Protein AF-A0AAV0X4G6-F1 (afdb_monomer_lite)

Secondary structure (DSSP, 8-state):
-HHHHHHHHHHHHHHHHHS-HHHHT-HHHHHHHHHHHHHT-TT-SEEEEEPPTT-STT-SS--EEEEEPGGG--EEEEEGGGT--TTSTT-HHHHHHHHHHHHHHHH-TTTTSSSTTS--EEEEE--

Organism: NCBI:txid13131

Sequence (127 aa):
MANVAVNRANMLTRIWKYGDPEVTASEYLLHAGVISMVEFDNDIFAAGNCYDQHQYKKYWLFCPYAYRLPDGEGILAKDLAVEYNYLSNTSEWFYIARHKAQGVINRNNQYSHGKLNNVLLLCTFSF

pLDDT: mean 81.41, std 13.73, range [41.78, 95.94]

InterPro domains:
  IPR043458 G-protein coupled receptor 158/179 [PTHR32546] (3-114)

Radius of gyration: 14.41 Å; chains: 1; bounding box: 39×32×34 Å

Structure (mmCIF, N/CA/C/O backbone):
data_AF-A0AAV0X4G6-F1
#
_entry.id   AF-A0AAV0X4G6-F1
#
loop_
_atom_site.group_PDB
_atom_site.id
_atom_site.type_symbol
_atom_site.label_atom_id
_atom_site.label_alt_id
_atom_site.label_comp_id
_atom_site.label_asym_id
_atom_site.label_entity_id
_atom_site.label_seq_id
_atom_site.pdbx_PDB_ins_code
_atom_site.Cartn_x
_atom_site.Cartn_y
_atom_site.Cartn_z
_atom_site.occupancy
_atom_site.B_iso_or_equiv
_atom_site.auth_seq_id
_atom_site.auth_comp_id
_atom_site.auth_asym_id
_atom_site.auth_atom_id
_atom_site.pdbx_PDB_model_num
ATOM 1 N N . MET A 1 1 ? -3.770 2.190 -18.136 1.00 54.53 1 MET A N 1
ATOM 2 C CA . MET A 1 1 ? -3.008 2.288 -16.875 1.00 54.53 1 MET A CA 1
ATOM 3 C C . MET A 1 1 ? -3.846 2.943 -15.770 1.00 54.53 1 MET A C 1
ATOM 5 O O . MET A 1 1 ? -4.404 2.212 -14.961 1.00 54.53 1 MET A O 1
ATOM 9 N N . ALA A 1 2 ? -4.095 4.264 -15.791 1.00 63.84 2 ALA A N 1
ATOM 10 C CA . ALA A 1 2 ?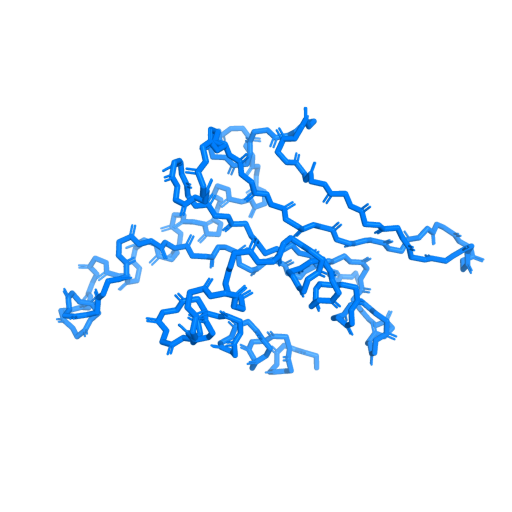 -4.800 4.968 -14.700 1.00 63.84 2 ALA A CA 1
ATOM 11 C C . ALA A 1 2 ? -6.176 4.381 -14.303 1.00 63.84 2 ALA A C 1
ATOM 13 O O . ALA A 1 2 ? -6.448 4.207 -13.121 1.00 63.84 2 ALA A O 1
ATOM 14 N N . ASN A 1 3 ? -7.034 4.011 -15.264 1.00 74.00 3 ASN A N 1
ATOM 15 C CA . ASN A 1 3 ? -8.365 3.466 -14.950 1.00 74.00 3 ASN A CA 1
ATOM 16 C C . ASN A 1 3 ? -8.298 2.094 -14.244 1.00 74.00 3 ASN A C 1
ATOM 18 O O . ASN A 1 3 ? -9.093 1.809 -13.357 1.00 74.00 3 ASN A O 1
ATOM 22 N N . VAL A 1 4 ? -7.324 1.247 -14.596 1.00 73.44 4 VAL A N 1
ATOM 23 C CA . VAL A 1 4 ? -7.158 -0.079 -13.975 1.00 73.44 4 VAL A CA 1
ATOM 24 C C . VAL A 1 4 ? -6.668 0.070 -12.538 1.00 73.44 4 VAL A C 1
ATOM 26 O O . VAL A 1 4 ? -7.262 -0.518 -11.635 1.00 73.44 4 VAL A O 1
ATOM 29 N N . ALA A 1 5 ? -5.654 0.911 -12.311 1.00 73.12 5 ALA A N 1
ATOM 30 C CA . ALA A 1 5 ? -5.162 1.235 -10.974 1.00 73.12 5 ALA A CA 1
ATOM 31 C C . ALA A 1 5 ? -6.275 1.819 -10.085 1.00 73.12 5 ALA A C 1
ATOM 33 O O . ALA A 1 5 ? -6.484 1.349 -8.967 1.00 73.12 5 ALA A O 1
ATOM 34 N N . VAL A 1 6 ? -7.060 2.766 -10.612 1.00 75.19 6 VAL A N 1
ATOM 35 C CA . VAL A 1 6 ? -8.212 3.361 -9.912 1.00 75.19 6 VAL A CA 1
ATOM 36 C C . VAL A 1 6 ? -9.291 2.318 -9.603 1.00 75.19 6 VAL A C 1
ATOM 38 O O . VAL A 1 6 ? -9.817 2.294 -8.492 1.00 75.19 6 VAL A O 1
ATOM 41 N N . ASN A 1 7 ? -9.612 1.418 -10.534 1.00 81.44 7 ASN A N 1
ATOM 42 C CA . ASN A 1 7 ? -10.609 0.369 -10.299 1.00 81.44 7 ASN A CA 1
ATOM 43 C C . ASN A 1 7 ? -10.161 -0.629 -9.226 1.00 81.44 7 ASN A C 1
ATOM 45 O O . ASN A 1 7 ? -10.964 -0.994 -8.364 1.00 81.44 7 ASN A O 1
ATOM 49 N N . ARG A 1 8 ? -8.882 -1.020 -9.225 1.00 80.44 8 ARG A N 1
ATOM 50 C CA . ARG A 1 8 ? -8.303 -1.875 -8.176 1.00 80.44 8 ARG A CA 1
ATOM 51 C C . ARG A 1 8 ? -8.280 -1.163 -6.826 1.00 80.44 8 ARG A C 1
ATOM 53 O O . ARG A 1 8 ? -8.664 -1.753 -5.818 1.00 80.44 8 ARG A O 1
ATOM 60 N N . ALA A 1 9 ? -7.937 0.123 -6.814 1.00 77.00 9 ALA A N 1
ATOM 61 C CA . ALA A 1 9 ? -7.980 0.927 -5.603 1.00 77.00 9 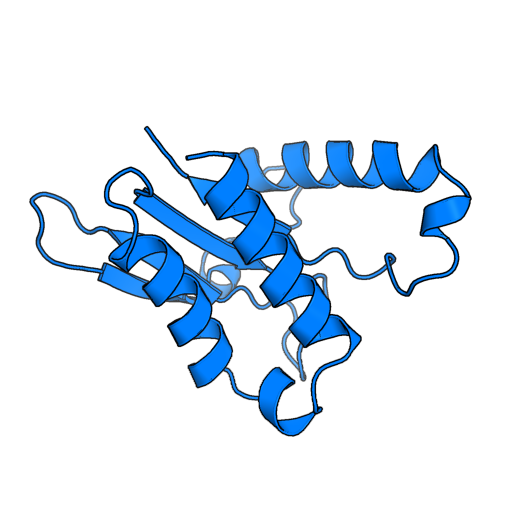ALA A CA 1
ATOM 62 C C . ALA A 1 9 ? -9.409 1.033 -5.028 1.00 77.00 9 ALA A C 1
ATOM 64 O O . ALA A 1 9 ? -9.644 0.838 -3.831 1.00 77.00 9 ALA A O 1
ATOM 65 N N . ASN A 1 10 ? -10.398 1.259 -5.893 1.00 79.19 10 ASN A N 1
ATOM 66 C CA . ASN A 1 10 ? -11.808 1.278 -5.509 1.00 79.19 10 ASN A CA 1
ATOM 67 C C . ASN A 1 10 ? -12.284 -0.083 -4.985 1.00 79.19 10 ASN A C 1
ATOM 69 O O . ASN A 1 10 ? -13.048 -0.132 -4.020 1.00 79.19 10 ASN A O 1
ATOM 73 N N . MET A 1 11 ? -11.836 -1.186 -5.588 1.00 84.50 11 MET A N 1
ATOM 74 C CA . MET A 1 11 ? -12.129 -2.540 -5.117 1.00 84.50 11 MET A CA 1
ATOM 75 C C . MET A 1 11 ? -11.581 -2.772 -3.703 1.00 84.50 11 MET A C 1
ATOM 77 O O . MET A 1 11 ? -12.351 -3.151 -2.823 1.00 84.50 11 MET A O 1
ATOM 81 N N . LEU A 1 12 ? -10.298 -2.493 -3.456 1.00 83.25 12 LEU A N 1
ATOM 82 C CA . LEU A 1 12 ? -9.683 -2.666 -2.133 1.00 83.25 12 LEU A CA 1
ATOM 83 C C . LEU A 1 12 ? -10.347 -1.775 -1.074 1.00 83.25 12 LEU A C 1
ATOM 85 O O . LEU A 1 12 ? -10.635 -2.229 0.031 1.00 83.25 12 LEU A O 1
ATOM 89 N N . THR A 1 13 ? -10.717 -0.546 -1.443 1.00 79.94 13 THR A N 1
ATOM 90 C CA . THR A 1 13 ? -11.491 0.352 -0.570 1.00 79.94 13 THR A CA 1
ATOM 91 C C . THR A 1 13 ? -12.869 -0.220 -0.224 1.00 79.94 13 THR A C 1
ATOM 93 O O . THR A 1 13 ? -13.333 -0.074 0.907 1.00 79.94 13 THR A O 1
ATOM 96 N N . ARG A 1 14 ? -13.554 -0.871 -1.174 1.00 82.94 14 ARG A N 1
ATOM 97 C CA . ARG A 1 14 ? -14.852 -1.522 -0.920 1.00 82.94 14 ARG A CA 1
ATOM 98 C C . ARG A 1 14 ? -14.701 -2.751 -0.032 1.00 82.94 14 ARG A C 1
ATOM 100 O O . ARG A 1 14 ? -15.515 -2.914 0.868 1.00 82.94 14 ARG A O 1
ATOM 107 N N . ILE A 1 15 ? -13.663 -3.562 -0.243 1.00 85.38 15 ILE A N 1
ATOM 108 C CA . ILE A 1 15 ? -13.345 -4.700 0.631 1.00 85.38 15 ILE A CA 1
ATOM 109 C C . ILE A 1 15 ? -13.102 -4.204 2.056 1.00 85.38 15 ILE A C 1
ATOM 111 O O . ILE A 1 15 ? -13.681 -4.744 2.986 1.00 85.38 15 ILE A O 1
ATOM 115 N N . TRP A 1 16 ? -12.339 -3.126 2.235 1.00 84.94 16 TRP A N 1
ATOM 116 C CA . TRP A 1 16 ? -12.118 -2.549 3.561 1.00 84.94 16 TRP A CA 1
ATOM 117 C C . TRP A 1 16 ? -13.405 -2.051 4.236 1.00 84.94 16 TRP A C 1
ATOM 119 O O . TRP A 1 16 ? -13.585 -2.208 5.440 1.00 84.94 16 TRP A O 1
ATOM 129 N N . LYS A 1 17 ? -14.317 -1.437 3.473 1.00 81.19 17 LYS A N 1
ATOM 130 C CA . LYS A 1 17 ? -15.550 -0.849 4.024 1.00 81.19 17 LYS A CA 1
ATOM 131 C C . LYS A 1 17 ? -16.671 -1.852 4.273 1.00 81.19 17 LYS A C 1
ATOM 133 O O . LYS A 1 17 ? -17.480 -1.623 5.169 1.00 81.19 17 LYS A O 1
ATOM 138 N N . TYR A 1 18 ? -16.767 -2.877 3.433 1.00 84.88 18 TYR A N 1
ATOM 139 C CA . TYR A 1 18 ? -17.945 -3.744 3.337 1.00 84.88 18 TYR A CA 1
ATOM 140 C C . TYR A 1 18 ? -17.607 -5.237 3.356 1.00 84.88 18 TYR A C 1
ATOM 142 O O . TYR A 1 18 ? -18.521 -6.056 3.347 1.00 84.88 18 TYR A O 1
ATOM 150 N N . GLY A 1 19 ? -16.324 -5.596 3.316 1.00 86.44 19 GLY A N 1
ATOM 151 C CA . GLY A 1 19 ? -15.877 -6.981 3.371 1.00 86.44 19 GLY A CA 1
ATOM 152 C C . GLY A 1 19 ? -16.066 -7.588 4.756 1.00 86.44 19 GLY A C 1
ATOM 153 O O . GLY A 1 19 ? -16.201 -6.881 5.755 1.00 86.44 19 GLY A O 1
ATOM 154 N N . ASP A 1 20 ? -16.059 -8.917 4.796 1.00 91.19 20 ASP A N 1
ATOM 155 C CA . ASP A 1 20 ? -16.094 -9.654 6.052 1.00 91.19 20 ASP A CA 1
ATOM 156 C C . ASP A 1 20 ? -14.868 -9.299 6.924 1.00 91.19 20 ASP A C 1
ATOM 158 O O . ASP A 1 20 ? -13.750 -9.199 6.391 1.00 91.19 20 ASP A O 1
ATOM 162 N N . PRO A 1 21 ? -15.035 -9.104 8.246 1.00 88.38 21 PRO A N 1
ATOM 163 C CA . PRO A 1 21 ? -13.929 -8.809 9.146 1.00 88.38 21 PRO A CA 1
ATOM 164 C C . PRO A 1 21 ? -12.756 -9.789 9.035 1.00 88.38 21 PRO A C 1
ATOM 166 O O . PRO A 1 21 ? -11.612 -9.339 9.082 1.00 88.38 21 PRO A O 1
ATOM 169 N N . GLU A 1 22 ? -13.000 -11.085 8.821 1.00 89.25 22 GLU A N 1
ATOM 170 C CA . GLU A 1 22 ? -11.941 -12.093 8.670 1.00 89.25 22 GLU A CA 1
ATOM 171 C C . GLU A 1 22 ? -11.075 -11.837 7.430 1.00 89.25 22 GLU A C 1
ATOM 173 O O . GLU A 1 22 ? -9.846 -11.933 7.487 1.00 89.25 22 GLU A O 1
ATOM 178 N N . VAL A 1 23 ? -11.701 -11.424 6.323 1.00 86.88 23 VAL A N 1
ATOM 179 C CA . VAL A 1 23 ? -11.002 -11.044 5.087 1.00 86.88 23 VAL A CA 1
ATOM 180 C C . VAL A 1 23 ? -10.179 -9.783 5.323 1.00 86.88 23 VAL A C 1
ATOM 182 O O . VAL A 1 23 ? -8.993 -9.743 4.992 1.00 86.88 23 VAL A O 1
ATOM 185 N N . THR A 1 24 ? -10.789 -8.761 5.928 1.00 87.38 24 THR A N 1
ATOM 186 C CA . THR A 1 24 ? -10.106 -7.485 6.185 1.00 87.38 24 THR A CA 1
ATOM 187 C C . THR A 1 24 ? -9.012 -7.582 7.246 1.00 87.38 24 THR A C 1
ATOM 189 O O . THR A 1 24 ? -8.120 -6.747 7.237 1.00 87.38 24 THR A O 1
ATOM 192 N N . ALA A 1 25 ? -9.033 -8.591 8.123 1.00 91.31 25 ALA A N 1
ATOM 193 C CA . ALA A 1 25 ? -8.016 -8.823 9.151 1.00 91.31 25 ALA A CA 1
ATOM 194 C C . ALA A 1 25 ? -6.821 -9.665 8.663 1.00 91.31 25 ALA A C 1
ATOM 196 O O . ALA A 1 25 ? -5.836 -9.832 9.396 1.00 91.31 25 ALA A O 1
ATOM 197 N N . SER A 1 26 ? -6.888 -10.219 7.452 1.00 93.56 26 SER A N 1
ATOM 198 C CA . SER A 1 26 ? -5.821 -11.046 6.896 1.00 93.56 26 SER A CA 1
ATOM 199 C C . SER A 1 26 ? -4.735 -10.188 6.247 1.00 93.56 26 SER A C 1
ATOM 201 O O . SER A 1 26 ? -4.882 -9.706 5.126 1.00 93.56 26 SER A O 1
ATOM 203 N N . GLU A 1 27 ? -3.592 -10.049 6.923 1.00 93.75 27 GLU A N 1
ATOM 204 C CA . GLU A 1 27 ? -2.416 -9.355 6.369 1.00 93.75 27 GLU A CA 1
ATOM 205 C C . GLU A 1 27 ? -1.946 -10.016 5.078 1.00 93.75 27 GLU A C 1
ATOM 207 O O . GLU A 1 27 ? -1.609 -9.328 4.120 1.00 93.75 27 GLU A O 1
ATOM 212 N N . TYR A 1 28 ? -2.009 -11.349 5.024 1.00 93.69 28 TYR A N 1
ATOM 213 C CA . TYR A 1 28 ? -1.683 -12.114 3.830 1.00 93.69 28 TYR A CA 1
ATOM 214 C C . TYR A 1 28 ? -2.528 -11.679 2.627 1.00 93.69 28 TYR A C 1
ATOM 216 O O . TYR A 1 28 ? -1.970 -11.390 1.572 1.00 93.69 28 TYR A O 1
ATOM 224 N N . LEU A 1 29 ? -3.854 -11.569 2.780 1.00 91.88 29 LEU A N 1
ATOM 225 C CA . LEU A 1 29 ? -4.730 -11.140 1.682 1.00 91.88 29 LEU A CA 1
ATOM 226 C C . LEU A 1 29 ? -4.451 -9.695 1.262 1.00 91.88 29 LEU A C 1
ATOM 228 O O . LEU A 1 29 ? -4.494 -9.376 0.074 1.00 91.88 29 LEU A O 1
ATOM 232 N N . LEU A 1 30 ? -4.125 -8.827 2.218 1.00 91.56 30 LEU A N 1
ATOM 233 C CA . LEU A 1 30 ? -3.795 -7.434 1.933 1.00 91.56 30 LEU A CA 1
ATOM 234 C C . LEU A 1 30 ? -2.460 -7.297 1.181 1.00 91.56 30 LEU A C 1
ATOM 236 O O . LEU A 1 30 ? -2.382 -6.512 0.233 1.00 91.56 30 LEU A O 1
ATOM 240 N N . HIS A 1 31 ? -1.445 -8.090 1.539 1.00 94.12 31 HIS A N 1
ATOM 241 C CA . HIS A 1 31 ? -0.182 -8.173 0.798 1.00 94.12 31 HIS A CA 1
ATOM 242 C C . HIS A 1 31 ? -0.364 -8.806 -0.583 1.00 94.12 31 HIS A C 1
ATOM 244 O O . HIS A 1 31 ? 0.109 -8.247 -1.571 1.00 94.12 31 HIS A O 1
ATOM 250 N N . ALA A 1 32 ? -1.096 -9.917 -0.683 1.00 93.56 32 ALA A N 1
ATOM 251 C CA . ALA A 1 32 ? -1.405 -10.554 -1.962 1.00 93.56 32 ALA A CA 1
ATOM 252 C C . ALA A 1 32 ? -2.135 -9.587 -2.910 1.00 93.56 32 ALA A C 1
ATOM 254 O O . ALA A 1 32 ? -1.838 -9.540 -4.103 1.00 93.56 32 ALA A O 1
ATOM 255 N N . GLY A 1 33 ? -3.029 -8.751 -2.370 1.00 90.44 33 GLY A N 1
ATOM 256 C CA . GLY A 1 33 ? -3.707 -7.694 -3.116 1.00 90.44 33 GLY A CA 1
ATOM 257 C C . GLY A 1 33 ? -2.730 -6.736 -3.799 1.00 90.44 33 GLY A C 1
ATOM 258 O O . GLY A 1 33 ? -2.802 -6.567 -5.016 1.00 90.44 33 GLY A O 1
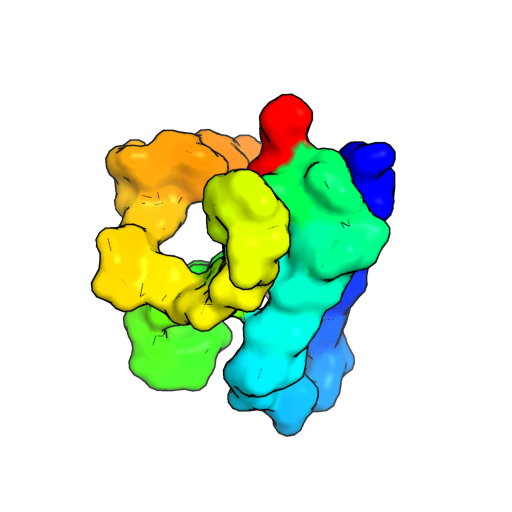ATOM 259 N N . VAL A 1 34 ? -1.786 -6.151 -3.056 1.00 91.69 34 VAL A N 1
ATOM 260 C CA . VAL A 1 34 ? -0.805 -5.210 -3.634 1.00 91.69 34 VAL A CA 1
ATOM 261 C C . VAL A 1 34 ? 0.245 -5.896 -4.509 1.00 91.69 34 VAL A C 1
ATOM 263 O O . VAL A 1 34 ? 0.636 -5.320 -5.521 1.00 91.69 34 VAL A O 1
ATOM 266 N N . ILE A 1 35 ? 0.639 -7.139 -4.206 1.00 93.75 35 ILE A N 1
ATOM 267 C CA . ILE A 1 35 ? 1.507 -7.940 -5.086 1.00 93.75 35 ILE A CA 1
ATOM 268 C C . ILE A 1 35 ? 0.828 -8.130 -6.441 1.00 93.75 35 ILE A C 1
ATOM 270 O O . ILE A 1 35 ? 1.428 -7.819 -7.463 1.00 93.75 35 ILE A O 1
ATOM 274 N N . SER A 1 36 ? -0.449 -8.524 -6.458 1.00 91.88 36 SER A N 1
ATOM 275 C CA . SER A 1 36 ? -1.200 -8.717 -7.704 1.00 91.88 36 SER A CA 1
ATOM 276 C C . SER A 1 36 ? -1.332 -7.426 -8.526 1.00 91.88 36 SER A C 1
ATOM 278 O O . SER A 1 36 ? -1.417 -7.464 -9.754 1.00 91.88 36 SER A O 1
ATOM 280 N N . MET A 1 37 ? -1.367 -6.258 -7.868 1.00 88.06 37 MET A N 1
ATOM 281 C CA . MET A 1 37 ? -1.363 -4.961 -8.553 1.00 88.06 37 MET A CA 1
ATOM 282 C C . MET A 1 37 ? -0.084 -4.756 -9.346 1.00 88.06 37 MET A C 1
ATOM 284 O O . MET A 1 37 ? -0.165 -4.351 -10.500 1.00 88.06 37 MET A O 1
ATOM 288 N N . VAL A 1 38 ? 1.053 -5.068 -8.732 1.00 90.81 38 VAL A N 1
ATOM 289 C CA . VAL A 1 38 ? 2.356 -4.966 -9.379 1.00 90.81 38 VAL A CA 1
ATOM 290 C C . VAL A 1 38 ? 2.501 -6.060 -10.433 1.00 90.81 38 VAL A C 1
ATOM 292 O O . VAL A 1 38 ? 2.799 -5.746 -11.570 1.00 90.81 38 VAL A O 1
ATOM 295 N N . GLU A 1 39 ? 2.223 -7.321 -10.107 1.00 91.62 39 GLU A N 1
ATOM 296 C CA . GLU A 1 39 ? 2.451 -8.482 -10.979 1.00 91.62 39 GLU A CA 1
ATOM 297 C C . GLU A 1 39 ? 1.696 -8.410 -12.312 1.00 91.62 39 GLU A C 1
ATOM 299 O O . GLU A 1 39 ? 2.274 -8.677 -13.364 1.00 91.62 39 GLU A O 1
ATOM 304 N N . PHE A 1 40 ? 0.423 -8.011 -12.284 1.00 87.69 40 PHE A N 1
ATOM 305 C CA . PHE A 1 40 ? -0.435 -8.028 -13.472 1.00 87.69 40 PHE A CA 1
ATOM 306 C C . PHE A 1 40 ? -0.300 -6.800 -14.385 1.00 87.69 40 PHE A C 1
ATOM 308 O O . PHE A 1 40 ? -0.948 -6.768 -15.432 1.00 87.69 40 PHE A O 1
ATOM 315 N N . ASP A 1 41 ? 0.475 -5.787 -14.001 1.00 86.56 41 ASP A N 1
ATOM 316 C CA . ASP A 1 41 ? 0.691 -4.583 -14.806 1.00 86.56 41 ASP A CA 1
ATOM 317 C C . ASP A 1 41 ? 2.181 -4.215 -14.784 1.00 86.56 41 ASP A C 1
ATOM 319 O O . ASP A 1 41 ? 2.734 -3.811 -13.760 1.00 86.56 41 ASP A O 1
ATOM 323 N N . ASN A 1 42 ? 2.858 -4.402 -15.919 1.00 85.44 42 ASN A N 1
ATOM 324 C CA . ASN A 1 42 ? 4.294 -4.139 -16.035 1.00 85.44 42 ASN A CA 1
ATOM 325 C C . ASN A 1 42 ? 4.633 -2.645 -15.957 1.00 85.44 42 ASN A C 1
ATOM 327 O O . ASN A 1 42 ? 5.774 -2.316 -15.640 1.00 85.44 42 ASN A O 1
ATOM 331 N N . ASP A 1 43 ? 3.650 -1.764 -16.159 1.00 84.62 43 ASP A N 1
ATOM 332 C CA . ASP A 1 43 ? 3.823 -0.315 -16.035 1.00 84.62 43 ASP A CA 1
ATOM 333 C C . ASP A 1 43 ? 3.713 0.152 -14.570 1.00 84.62 43 ASP A C 1
ATOM 335 O O . ASP A 1 43 ? 3.936 1.323 -14.250 1.00 84.62 43 ASP A O 1
ATOM 339 N N . ILE A 1 44 ? 3.351 -0.745 -13.645 1.00 85.44 44 ILE A N 1
ATOM 340 C CA . ILE A 1 44 ? 3.325 -0.471 -12.207 1.00 85.44 44 ILE A CA 1
ATOM 341 C C . ILE A 1 44 ? 4.638 -0.958 -11.591 1.00 85.44 44 ILE A C 1
ATOM 343 O O . ILE A 1 44 ? 4.899 -2.158 -11.479 1.00 85.44 44 ILE A O 1
ATOM 347 N N . PHE A 1 45 ? 5.448 -0.004 -11.133 1.00 89.25 45 PHE A N 1
ATOM 348 C CA . PHE A 1 45 ? 6.674 -0.273 -10.387 1.00 89.25 45 PHE A CA 1
ATOM 349 C C . PHE A 1 45 ? 6.372 -0.686 -8.943 1.00 89.25 45 PHE A C 1
ATOM 351 O O . PHE A 1 45 ? 6.971 -1.629 -8.430 1.00 89.25 45 PHE A O 1
ATOM 358 N N . ALA A 1 46 ? 5.439 0.009 -8.287 1.00 90.44 46 ALA A N 1
ATOM 359 C CA . ALA A 1 46 ? 5.063 -0.282 -6.909 1.00 90.44 46 ALA A CA 1
ATOM 360 C C . ALA A 1 46 ? 3.598 0.046 -6.611 1.00 90.44 46 ALA A C 1
ATOM 362 O O . ALA A 1 46 ? 3.008 0.938 -7.226 1.00 90.44 46 ALA A O 1
ATOM 363 N N . ALA A 1 47 ? 3.026 -0.643 -5.627 1.00 90.19 47 ALA A N 1
ATOM 364 C CA . ALA A 1 47 ? 1.673 -0.420 -5.137 1.00 90.19 47 ALA A CA 1
ATOM 365 C C . ALA A 1 47 ? 1.635 -0.481 -3.606 1.00 90.19 47 ALA A C 1
ATOM 367 O O . ALA A 1 47 ? 2.201 -1.390 -3.002 1.00 90.19 47 ALA A O 1
ATOM 368 N N . GLY A 1 48 ? 0.948 0.471 -2.977 1.00 90.50 48 GLY A N 1
ATOM 369 C CA . GLY A 1 48 ? 0.712 0.500 -1.533 1.00 90.50 48 GLY A CA 1
ATOM 370 C C . GLY A 1 48 ? -0.773 0.566 -1.207 1.00 90.50 48 GLY A C 1
ATOM 371 O O . GLY A 1 48 ? -1.515 1.234 -1.920 1.00 90.50 48 GLY A O 1
ATOM 372 N N . ASN A 1 49 ? -1.191 -0.103 -0.136 1.00 90.81 49 ASN A N 1
ATOM 373 C CA . ASN A 1 49 ? -2.547 -0.081 0.406 1.00 90.81 49 ASN A CA 1
ATOM 374 C C . ASN A 1 49 ? -2.518 0.432 1.855 1.00 90.81 49 ASN A C 1
ATOM 376 O O . ASN A 1 49 ? -2.620 -0.350 2.795 1.00 90.81 49 ASN A O 1
ATOM 380 N N . CYS A 1 50 ? -2.284 1.732 2.045 1.00 89.31 50 CYS A N 1
ATOM 381 C CA . CYS A 1 50 ? -1.920 2.291 3.347 1.00 89.31 50 CYS A CA 1
ATOM 382 C C . CYS A 1 50 ? -3.126 2.740 4.176 1.00 89.31 50 CYS A C 1
ATOM 384 O O . CYS A 1 50 ? -3.986 3.478 3.690 1.00 89.31 50 CYS A O 1
ATOM 386 N N . TYR A 1 51 ? -3.143 2.361 5.452 1.00 88.44 51 TYR A N 1
ATOM 387 C CA . TYR A 1 51 ? -4.213 2.693 6.393 1.00 88.44 51 TYR A CA 1
ATOM 388 C C . TYR A 1 51 ? -3.861 3.915 7.247 1.00 88.44 51 TYR A C 1
ATOM 390 O O . TYR A 1 51 ? -2.692 4.156 7.543 1.00 88.44 51 TYR A O 1
ATOM 398 N N . ASP A 1 52 ? -4.867 4.681 7.669 1.00 85.75 52 ASP A N 1
ATOM 399 C CA . ASP A 1 52 ? -4.660 5.792 8.605 1.00 85.75 52 ASP A CA 1
ATOM 400 C C . ASP A 1 52 ? -4.270 5.283 10.009 1.00 85.75 52 ASP A C 1
ATOM 402 O O . ASP A 1 52 ? -4.350 4.086 10.313 1.00 85.75 52 ASP A O 1
ATOM 406 N N . GLN A 1 53 ? -3.844 6.195 10.877 1.00 88.75 53 GLN A N 1
ATOM 407 C CA . GLN A 1 53 ? -3.367 5.884 12.219 1.00 88.75 53 GLN A CA 1
ATOM 408 C C . GLN A 1 53 ? -4.398 5.064 13.012 1.00 88.75 53 GLN A C 1
ATOM 410 O O . GLN A 1 53 ? -5.575 5.426 13.093 1.00 88.75 53 GLN A O 1
ATOM 415 N N . HIS A 1 54 ? -3.948 3.956 13.610 1.00 89.88 54 HIS A N 1
ATOM 416 C CA . HIS A 1 54 ? -4.778 3.027 14.391 1.00 89.88 54 HIS A CA 1
ATOM 417 C C . HIS A 1 54 ? -5.987 2.426 13.656 1.00 89.88 54 HIS A C 1
ATOM 419 O O . HIS A 1 54 ? -6.886 1.880 14.296 1.00 89.88 54 HIS A O 1
ATOM 425 N N . GLN A 1 55 ? -6.027 2.484 12.323 1.00 88.12 55 GLN A N 1
ATOM 426 C CA . GLN A 1 55 ? -7.138 1.908 11.561 1.00 88.12 55 GLN A CA 1
ATOM 427 C C . GLN A 1 55 ? -7.015 0.399 11.356 1.00 88.12 55 GLN A C 1
ATOM 429 O O . GLN A 1 55 ? -8.010 -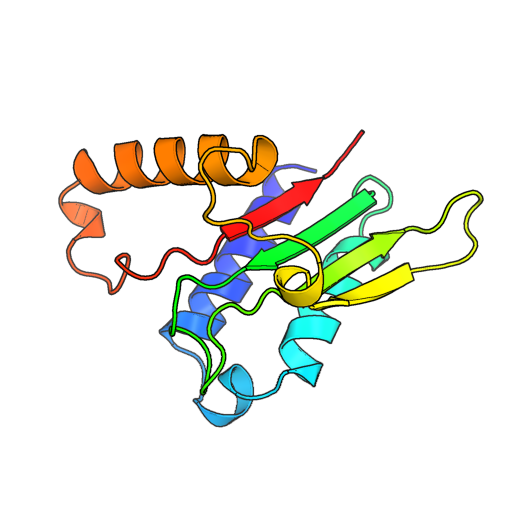0.245 11.037 1.00 88.12 55 GLN A O 1
ATOM 434 N N . TYR A 1 56 ? -5.826 -0.179 11.544 1.00 90.75 56 TYR A N 1
ATOM 435 C CA . TYR A 1 56 ? -5.591 -1.599 11.315 1.00 90.75 56 TYR A CA 1
ATOM 436 C C . TYR A 1 56 ? -5.087 -2.316 12.570 1.00 90.75 56 TYR A C 1
ATOM 438 O O . TYR A 1 56 ? -3.968 -2.092 13.036 1.00 90.75 56 TYR A O 1
ATOM 446 N N . LYS A 1 57 ? -5.914 -3.227 13.102 1.00 90.25 57 LYS A N 1
ATOM 447 C CA . LYS A 1 57 ? -5.633 -4.017 14.314 1.00 90.25 57 LYS A CA 1
ATOM 448 C C . LYS A 1 57 ? -5.061 -3.138 15.443 1.00 90.25 57 LYS A C 1
ATOM 450 O O . LYS A 1 57 ? -5.687 -2.165 15.842 1.00 90.25 57 LYS A O 1
ATOM 455 N N . LYS A 1 58 ? -3.892 -3.504 15.985 1.00 91.62 58 LYS A N 1
ATOM 456 C CA . LYS A 1 58 ? -3.168 -2.773 17.038 1.00 91.62 58 LYS A CA 1
ATOM 457 C C . LYS A 1 58 ? -1.950 -2.017 16.493 1.00 91.62 58 LYS A C 1
ATOM 459 O O . LYS A 1 58 ? -1.141 -1.534 17.281 1.00 91.62 58 LYS A O 1
ATOM 464 N N . TYR A 1 59 ? -1.799 -1.939 15.170 1.00 93.06 59 TYR A N 1
ATOM 465 C CA . TYR A 1 59 ? -0.685 -1.229 14.559 1.00 93.06 59 TYR A CA 1
ATOM 466 C C . TYR A 1 59 ? -0.865 0.280 14.735 1.00 93.06 59 TYR A C 1
ATOM 468 O O . TYR A 1 59 ? -1.978 0.807 14.661 1.00 93.06 59 TYR A O 1
ATOM 476 N N . TRP A 1 60 ? 0.242 0.985 14.976 1.00 92.12 60 TRP A N 1
ATOM 477 C CA . TRP A 1 60 ? 0.260 2.447 14.899 1.00 92.12 60 TRP A CA 1
ATOM 478 C C . TRP A 1 60 ? -0.036 2.897 13.465 1.00 92.12 60 TRP A C 1
ATOM 480 O O . TRP A 1 60 ? -0.961 3.673 13.228 1.00 92.12 60 TRP A O 1
ATOM 490 N N . LEU A 1 61 ? 0.713 2.331 12.520 1.00 92.56 61 LEU A N 1
ATOM 491 C CA . LEU A 1 61 ? 0.545 2.458 11.081 1.00 92.56 61 LEU A CA 1
ATOM 492 C C . LEU A 1 61 ? 0.732 1.087 10.448 1.00 92.56 61 LEU A C 1
ATOM 494 O O . LEU A 1 61 ? 1.467 0.259 10.980 1.00 92.56 61 LEU A O 1
ATOM 498 N N . PHE A 1 62 ? 0.065 0.874 9.323 1.00 93.56 62 PHE A N 1
ATOM 499 C CA . PHE A 1 62 ? 0.160 -0.354 8.555 1.00 93.56 62 PHE A CA 1
ATOM 500 C C . PHE A 1 62 ? -0.056 -0.029 7.084 1.00 93.56 62 PHE A C 1
ATOM 502 O O . PHE A 1 62 ? -1.060 0.589 6.709 1.00 93.56 62 PHE A O 1
ATOM 509 N N . CYS A 1 63 ? 0.880 -0.446 6.244 1.00 93.50 63 CYS A N 1
ATOM 510 C CA . CYS A 1 63 ? 0.748 -0.305 4.809 1.00 93.50 63 CYS A CA 1
ATOM 511 C C . CYS A 1 63 ? 1.379 -1.486 4.065 1.00 93.50 63 CYS A C 1
ATOM 513 O O . CYS A 1 63 ? 2.584 -1.474 3.802 1.00 93.50 63 CYS A O 1
ATOM 515 N N . PRO A 1 64 ? 0.565 -2.471 3.645 1.00 94.50 64 PRO A N 1
ATOM 516 C CA . PRO A 1 64 ? 0.953 -3.440 2.642 1.00 94.50 64 PRO A CA 1
ATOM 517 C C . PRO A 1 64 ? 1.490 -2.719 1.415 1.00 94.50 64 PRO A C 1
ATOM 519 O O . PRO A 1 64 ? 0.784 -1.926 0.788 1.00 94.50 64 PRO A O 1
ATOM 522 N N . TYR A 1 65 ? 2.740 -2.996 1.081 1.00 94.31 65 TYR A N 1
ATOM 523 C CA . TYR A 1 65 ? 3.441 -2.356 -0.015 1.00 94.31 65 TYR A CA 1
ATOM 524 C C . TYR A 1 65 ? 4.201 -3.403 -0.812 1.00 94.31 65 TYR A C 1
ATOM 526 O O . TYR A 1 65 ? 4.915 -4.214 -0.226 1.00 94.31 65 TYR A O 1
ATOM 534 N N . ALA A 1 66 ? 4.043 -3.384 -2.131 1.00 95.12 66 ALA A N 1
ATOM 535 C CA . ALA A 1 66 ? 4.768 -4.234 -3.061 1.00 95.12 66 ALA A CA 1
ATOM 536 C C . ALA A 1 66 ? 5.522 -3.384 -4.083 1.00 95.12 66 ALA A C 1
ATOM 538 O O . ALA A 1 66 ? 5.031 -2.332 -4.495 1.00 95.12 66 ALA A O 1
ATOM 539 N N . TYR A 1 67 ? 6.699 -3.846 -4.498 1.00 93.56 67 TYR A N 1
ATOM 540 C CA . TYR A 1 67 ? 7.541 -3.160 -5.475 1.00 93.56 67 TYR A CA 1
ATOM 541 C C . TYR A 1 67 ? 8.365 -4.149 -6.300 1.00 93.56 67 TYR A C 1
ATOM 543 O O . TYR A 1 67 ? 8.725 -5.229 -5.819 1.00 93.56 67 TYR A O 1
ATOM 551 N N . ARG A 1 68 ? 8.654 -3.776 -7.549 1.00 93.75 68 ARG A N 1
ATOM 552 C CA . ARG A 1 68 ? 9.543 -4.531 -8.439 1.00 93.75 68 ARG A CA 1
ATOM 553 C C . ARG A 1 68 ? 10.996 -4.292 -8.054 1.00 93.75 68 ARG A C 1
ATOM 555 O O . ARG A 1 68 ? 11.402 -3.159 -7.790 1.00 93.75 68 ARG A O 1
ATOM 562 N N . LEU A 1 69 ? 11.773 -5.365 -8.043 1.00 93.25 69 LEU A N 1
ATOM 563 C CA . LEU A 1 69 ? 13.223 -5.277 -7.970 1.00 93.25 69 LEU A CA 1
ATOM 564 C C . LEU A 1 69 ? 13.797 -4.834 -9.328 1.00 93.25 69 LEU A C 1
ATOM 566 O O . LEU A 1 69 ? 13.162 -5.072 -10.364 1.00 93.25 69 LEU A O 1
ATOM 570 N N . PRO A 1 70 ? 14.978 -4.191 -9.337 1.00 88.44 70 PRO A N 1
ATOM 571 C CA . PRO A 1 70 ? 15.709 -3.894 -10.565 1.00 88.44 70 PRO A CA 1
ATOM 572 C C . PRO A 1 70 ? 15.926 -5.144 -11.426 1.00 88.44 70 PRO A C 1
ATOM 574 O O . PRO A 1 70 ? 15.861 -6.269 -10.934 1.00 88.44 70 PRO A O 1
ATOM 577 N N . ASP A 1 71 ? 16.146 -4.933 -12.725 1.00 86.56 71 ASP A N 1
ATOM 578 C CA . ASP A 1 71 ? 16.555 -5.969 -13.686 1.00 86.56 71 ASP A CA 1
ATOM 579 C C . ASP A 1 71 ? 15.651 -7.217 -13.753 1.00 86.56 71 ASP A C 1
ATOM 581 O O . ASP A 1 71 ? 16.040 -8.266 -14.262 1.00 86.56 71 ASP A O 1
ATOM 585 N N . GLY A 1 72 ? 14.404 -7.100 -13.286 1.00 82.19 72 GLY A N 1
ATOM 586 C CA . GLY A 1 72 ? 13.432 -8.191 -13.316 1.00 82.19 72 GLY A CA 1
ATOM 587 C C . GLY A 1 72 ? 13.671 -9.279 -12.266 1.00 82.19 72 GLY A C 1
ATOM 588 O O . GLY A 1 72 ? 13.126 -10.370 -12.413 1.00 82.19 72 GLY A O 1
ATOM 589 N N . GLU A 1 73 ? 14.423 -8.998 -11.196 1.00 90.31 73 GLU A N 1
ATOM 590 C CA . GLU A 1 73 ? 14.729 -9.969 -10.128 1.00 90.31 73 GLU A CA 1
ATOM 591 C C . GLU A 1 73 ? 13.498 -10.443 -9.324 1.00 90.31 73 GLU A C 1
ATOM 593 O O . GLU A 1 73 ? 13.575 -11.409 -8.567 1.00 90.31 73 GLU A O 1
ATOM 598 N N . GLY A 1 74 ? 12.346 -9.788 -9.491 1.00 93.00 74 GLY A N 1
ATOM 599 C CA . GLY A 1 74 ? 11.069 -10.221 -8.930 1.00 93.00 74 GLY A CA 1
ATOM 600 C C . GLY A 1 74 ? 10.275 -9.091 -8.283 1.00 93.00 74 GLY A C 1
ATOM 601 O O . GLY A 1 74 ? 10.499 -7.908 -8.545 1.00 93.00 74 GLY A O 1
ATOM 602 N N . ILE A 1 75 ? 9.312 -9.471 -7.441 1.00 95.50 75 ILE A N 1
ATOM 603 C CA . ILE A 1 75 ? 8.462 -8.559 -6.668 1.00 95.50 75 ILE A CA 1
ATOM 604 C C . ILE A 1 75 ? 8.637 -8.892 -5.191 1.00 95.50 75 ILE A C 1
ATOM 606 O O . ILE A 1 75 ? 8.489 -10.049 -4.795 1.00 95.50 75 ILE A O 1
ATOM 610 N N . LEU A 1 76 ? 8.910 -7.877 -4.374 1.00 95.75 76 LEU A N 1
ATOM 611 C CA . LEU A 1 76 ? 8.917 -8.000 -2.918 1.00 95.75 76 LEU A CA 1
ATOM 612 C C . LEU A 1 76 ? 7.731 -7.258 -2.317 1.00 95.75 76 LEU A C 1
ATOM 614 O O . LEU A 1 76 ? 7.258 -6.267 -2.874 1.00 95.75 76 LEU A O 1
ATOM 618 N N . ALA A 1 77 ? 7.282 -7.725 -1.154 1.00 95.62 77 ALA A N 1
ATOM 619 C CA . ALA A 1 77 ? 6.265 -7.056 -0.364 1.00 95.62 77 ALA A CA 1
ATOM 620 C C . ALA A 1 77 ? 6.704 -6.897 1.092 1.00 95.62 77 ALA A C 1
ATOM 622 O O . ALA A 1 77 ? 7.341 -7.784 1.659 1.00 95.62 77 ALA A O 1
ATOM 623 N N . LYS A 1 78 ? 6.351 -5.760 1.691 1.00 95.94 78 LYS A N 1
ATOM 624 C CA . LYS A 1 78 ? 6.649 -5.416 3.084 1.00 95.94 78 LYS A CA 1
ATOM 625 C C . LYS A 1 78 ? 5.588 -4.490 3.661 1.00 95.94 78 LYS A C 1
ATOM 627 O O . LYS A 1 78 ? 4.803 -3.906 2.914 1.00 95.94 78 LYS A O 1
ATOM 632 N N . ASP A 1 79 ? 5.566 -4.354 4.982 1.00 95.38 79 ASP A N 1
ATOM 633 C CA . ASP A 1 79 ? 4.857 -3.252 5.627 1.00 95.38 79 ASP A CA 1
ATOM 634 C C . ASP A 1 79 ? 5.710 -1.980 5.521 1.00 95.38 79 ASP A C 1
ATOM 636 O O . ASP A 1 79 ? 6.761 -1.863 6.155 1.00 95.38 79 ASP A O 1
ATOM 640 N N . LEU A 1 80 ? 5.272 -1.024 4.700 1.00 93.88 80 LEU A N 1
ATOM 641 C CA . LEU A 1 80 ? 5.979 0.241 4.494 1.00 93.88 80 LEU A CA 1
ATOM 642 C C . LEU A 1 80 ? 6.071 1.069 5.785 1.00 93.88 80 LEU A C 1
ATOM 644 O O . LEU A 1 80 ? 7.026 1.829 5.950 1.00 93.88 80 LEU A O 1
ATOM 648 N N . ALA A 1 81 ? 5.125 0.899 6.715 1.00 92.75 81 ALA A N 1
ATOM 649 C CA . ALA A 1 81 ? 5.082 1.643 7.971 1.00 92.75 81 ALA A CA 1
ATOM 650 C C . ALA A 1 81 ? 6.314 1.414 8.862 1.00 92.75 81 ALA A C 1
ATOM 652 O O . ALA A 1 81 ? 6.642 2.277 9.677 1.00 92.75 81 ALA A O 1
ATOM 653 N N . VAL A 1 82 ? 6.994 0.272 8.704 1.00 93.69 82 VAL A N 1
ATOM 654 C CA . VAL A 1 82 ? 8.180 -0.101 9.492 1.00 93.69 82 VAL A CA 1
ATOM 655 C C . VAL A 1 82 ? 9.356 0.842 9.226 1.00 93.69 82 VAL A C 1
ATOM 657 O O . VAL A 1 82 ? 10.119 1.152 10.136 1.00 93.69 82 VAL A O 1
ATOM 660 N N . GLU A 1 83 ? 9.493 1.322 7.992 1.00 90.75 83 GLU A N 1
ATOM 661 C CA . GLU A 1 83 ? 10.637 2.135 7.560 1.00 90.75 83 GLU A CA 1
ATOM 662 C C . GLU A 1 83 ? 10.242 3.574 7.210 1.00 90.75 83 GLU A C 1
ATOM 664 O O . GLU A 1 83 ? 11.100 4.452 7.115 1.00 90.75 83 GLU A O 1
ATOM 669 N N . TYR A 1 84 ? 8.949 3.831 6.994 1.00 88.31 84 TYR A N 1
ATOM 670 C CA . TYR A 1 84 ? 8.485 5.083 6.421 1.00 88.31 84 TYR A CA 1
ATOM 671 C C . TYR A 1 84 ? 7.161 5.551 7.029 1.00 88.31 84 TYR A C 1
ATOM 673 O O . TYR A 1 84 ? 6.094 4.971 6.817 1.00 88.31 84 TYR A O 1
ATOM 681 N N . ASN A 1 85 ? 7.217 6.675 7.748 1.00 89.94 85 ASN A N 1
ATOM 682 C CA . ASN A 1 85 ? 6.030 7.341 8.274 1.00 89.94 85 ASN A CA 1
ATOM 683 C C . ASN A 1 85 ? 5.306 8.125 7.161 1.00 89.94 85 ASN A C 1
ATOM 685 O O . ASN A 1 85 ? 5.523 9.325 6.977 1.00 89.94 85 ASN A O 1
ATOM 689 N N . TYR A 1 86 ? 4.414 7.444 6.440 1.00 86.50 86 TYR A N 1
ATOM 690 C CA . TYR A 1 86 ? 3.646 7.998 5.316 1.00 86.50 86 TYR A CA 1
ATOM 691 C C . TYR A 1 86 ? 2.540 8.995 5.712 1.00 86.50 86 TYR A C 1
ATOM 693 O O . TYR A 1 86 ? 1.867 9.542 4.839 1.00 86.50 86 TYR A O 1
ATOM 701 N N . LEU A 1 87 ? 2.323 9.249 7.008 1.00 86.00 87 LEU A N 1
ATOM 702 C CA . LEU A 1 87 ? 1.443 10.330 7.469 1.00 86.00 87 LEU A CA 1
ATOM 703 C C . LEU A 1 87 ? 2.208 11.621 7.796 1.00 86.00 87 LEU A C 1
ATOM 705 O O . LEU A 1 87 ? 1.583 12.668 7.982 1.00 86.00 87 LEU A O 1
ATOM 709 N N . SER A 1 88 ? 3.545 11.569 7.826 1.00 86.62 88 SER A N 1
ATOM 710 C CA . SER A 1 88 ? 4.401 12.735 8.057 1.00 86.62 88 SER A CA 1
ATOM 711 C C . SER A 1 88 ? 4.219 13.804 6.973 1.00 86.62 88 SER A C 1
ATOM 713 O O . SER A 1 88 ? 3.966 13.495 5.808 1.00 86.62 88 SER A O 1
ATOM 715 N N . ASN A 1 89 ? 4.433 15.075 7.320 1.00 84.12 89 ASN A N 1
ATOM 716 C CA . ASN A 1 89 ? 4.469 16.168 6.343 1.00 84.12 89 ASN A CA 1
ATOM 717 C C . ASN A 1 89 ? 5.673 16.099 5.385 1.00 84.12 89 ASN A C 1
ATOM 719 O O . ASN A 1 89 ? 5.639 16.704 4.319 1.00 84.12 89 ASN A O 1
ATOM 723 N N . THR A 1 90 ? 6.703 15.330 5.738 1.00 83.75 90 THR A N 1
ATOM 724 C CA . THR A 1 90 ? 7.874 15.063 4.890 1.00 83.75 90 THR A CA 1
ATOM 725 C C . THR A 1 90 ? 7.634 13.961 3.856 1.00 83.75 90 THR A C 1
ATOM 727 O O . THR A 1 90 ? 8.496 13.708 3.018 1.00 83.75 90 THR A O 1
ATOM 730 N N . SER A 1 91 ? 6.478 13.289 3.895 1.00 81.75 91 SER A N 1
ATOM 731 C CA . SER A 1 91 ? 6.180 12.170 3.003 1.00 81.75 91 SER A CA 1
ATOM 732 C C . SER A 1 91 ? 5.636 12.634 1.648 1.00 81.75 91 SER A C 1
ATOM 734 O O . SER A 1 91 ? 4.454 12.491 1.380 1.00 81.75 91 SER A O 1
ATOM 736 N N . GLU A 1 92 ? 6.463 13.219 0.780 1.00 73.75 92 GLU A N 1
ATOM 737 C CA . GLU A 1 92 ? 6.004 13.925 -0.437 1.00 73.75 92 GLU A CA 1
ATOM 738 C C . GLU A 1 92 ? 4.888 13.199 -1.224 1.00 73.75 92 GLU A C 1
ATOM 740 O O . GLU A 1 92 ? 3.809 13.761 -1.443 1.00 73.75 92 GLU A O 1
ATOM 745 N N . TRP A 1 93 ? 5.095 11.920 -1.553 1.00 74.62 93 TRP A N 1
ATOM 746 C CA . TRP A 1 93 ? 4.146 11.109 -2.323 1.00 74.62 93 TRP A CA 1
ATOM 747 C C . TRP A 1 93 ? 2.797 10.890 -1.624 1.00 74.62 93 TRP A C 1
ATOM 749 O O . TRP A 1 93 ? 1.748 10.934 -2.268 1.00 74.62 93 TRP A O 1
ATOM 759 N N . PHE A 1 94 ? 2.802 10.686 -0.306 1.00 78.00 94 PHE A N 1
ATOM 760 C CA . PHE A 1 94 ? 1.595 10.388 0.471 1.00 78.00 94 PHE A CA 1
ATOM 761 C C . PHE A 1 94 ? 0.935 11.657 1.007 1.00 78.00 94 PHE A C 1
ATOM 763 O O . PHE A 1 94 ? -0.287 11.791 0.956 1.00 78.00 94 PHE A O 1
ATOM 770 N N . TYR A 1 95 ? 1.729 12.628 1.449 1.00 80.12 95 TYR A N 1
ATOM 771 C CA . TYR A 1 95 ? 1.285 13.929 1.923 1.00 80.12 95 TYR A CA 1
ATOM 772 C C . TYR A 1 95 ? 0.469 14.662 0.856 1.00 80.12 95 TYR A C 1
ATOM 774 O O . TYR A 1 95 ? -0.682 15.029 1.106 1.00 80.12 95 TYR A O 1
ATOM 782 N N . ILE A 1 96 ? 1.013 14.823 -0.356 1.00 80.50 96 ILE A N 1
ATOM 783 C CA . ILE A 1 96 ? 0.323 15.544 -1.434 1.00 80.50 96 ILE A CA 1
ATOM 784 C C . ILE A 1 96 ? -0.974 14.821 -1.818 1.00 80.50 96 ILE A C 1
ATOM 786 O O . ILE A 1 96 ? -2.023 15.461 -1.948 1.00 80.50 96 ILE A O 1
ATOM 790 N N . ALA A 1 97 ? -0.924 13.496 -1.981 1.00 77.62 97 ALA A N 1
ATOM 791 C CA . ALA A 1 97 ? -2.090 12.692 -2.341 1.00 77.62 97 ALA A CA 1
ATOM 792 C C . ALA A 1 97 ? -3.193 12.774 -1.272 1.00 77.62 97 ALA A C 1
ATOM 794 O O . ALA A 1 97 ? -4.352 13.047 -1.600 1.00 77.62 97 ALA A O 1
ATOM 795 N N . ARG A 1 98 ? -2.832 12.638 0.010 1.00 77.38 98 ARG A N 1
ATOM 796 C CA . ARG A 1 98 ? -3.755 12.736 1.148 1.00 77.38 98 ARG A CA 1
ATOM 797 C C . ARG A 1 98 ? -4.399 14.114 1.242 1.00 77.38 98 ARG A C 1
ATOM 799 O O . ARG A 1 98 ? -5.616 14.203 1.369 1.00 77.38 98 ARG A O 1
ATOM 806 N N . HIS A 1 99 ? -3.623 15.190 1.119 1.00 80.19 99 HIS A N 1
ATOM 807 C CA . HIS A 1 99 ? -4.169 16.549 1.163 1.00 80.19 99 HIS A CA 1
ATOM 808 C C . HIS A 1 99 ? -5.112 16.841 -0.011 1.00 80.19 99 HIS A C 1
ATOM 810 O O . HIS A 1 99 ? -6.162 17.459 0.184 1.00 80.19 99 HIS A O 1
ATOM 816 N N . LYS A 1 100 ? -4.794 16.350 -1.216 1.00 80.38 100 LYS A N 1
ATOM 817 C CA . LYS A 1 100 ? -5.697 16.446 -2.373 1.00 80.38 100 LYS A CA 1
ATOM 818 C C . LYS A 1 100 ? -7.001 15.684 -2.130 1.00 80.38 100 LYS A C 1
ATOM 820 O O . LYS A 1 100 ? -8.072 16.252 -2.348 1.00 80.38 100 LYS A O 1
ATOM 825 N N . ALA A 1 101 ? -6.919 14.445 -1.642 1.00 74.94 101 ALA A N 1
ATOM 826 C CA . ALA A 1 101 ? -8.089 13.633 -1.312 1.00 74.94 101 ALA A CA 1
ATOM 827 C C . ALA A 1 101 ? -8.957 14.305 -0.235 1.00 74.94 101 ALA A C 1
ATOM 829 O O . ALA A 1 101 ? -10.160 14.475 -0.435 1.00 74.94 101 ALA A O 1
ATOM 830 N N . GLN A 1 102 ? -8.346 14.795 0.848 1.00 75.94 102 GLN A N 1
ATOM 831 C CA . GLN A 1 102 ? -9.047 15.516 1.912 1.00 75.94 102 GLN A CA 1
ATOM 832 C C . GLN A 1 102 ? -9.754 16.768 1.383 1.00 75.94 102 GLN A C 1
ATOM 834 O O . GLN A 1 102 ? -10.905 17.030 1.726 1.00 75.94 102 GLN A O 1
ATOM 839 N N . GLY A 1 103 ? -9.104 17.521 0.492 1.00 80.38 103 GLY A N 1
ATOM 840 C CA . GLY A 1 103 ? -9.714 18.679 -0.154 1.00 80.38 103 GLY A CA 1
ATOM 841 C C . GLY A 1 103 ? -10.938 18.325 -1.006 1.00 80.38 103 GLY A C 1
ATOM 842 O O . GLY A 1 103 ? -11.843 19.146 -1.139 1.00 80.38 103 GLY A O 1
ATOM 843 N N . VAL A 1 104 ? -10.996 17.127 -1.596 1.00 77.94 104 VAL A N 1
ATOM 844 C CA . VAL A 1 104 ? -12.182 16.641 -2.328 1.00 77.94 104 VAL A CA 1
ATOM 845 C C . VAL A 1 104 ? -13.289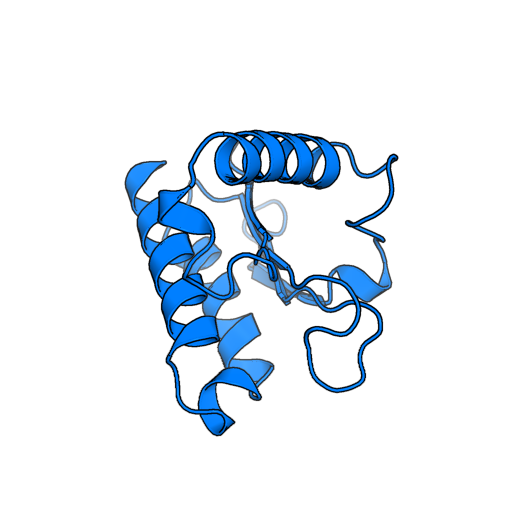 16.214 -1.366 1.00 77.94 104 VAL A C 1
ATOM 847 O O . VAL A 1 104 ? -14.446 16.552 -1.614 1.00 77.94 104 VAL A O 1
ATOM 850 N N . ILE A 1 105 ? -12.949 15.522 -0.274 1.00 72.88 105 ILE A N 1
ATOM 851 C CA . ILE A 1 105 ? -13.907 15.094 0.760 1.00 72.88 105 ILE A CA 1
ATOM 852 C C . ILE A 1 105 ? -14.571 16.317 1.402 1.00 72.88 105 ILE A C 1
ATOM 854 O O . ILE A 1 105 ? -15.795 16.408 1.427 1.00 72.88 105 ILE A O 1
ATOM 858 N N . ASN A 1 106 ? -13.776 17.304 1.822 1.00 77.31 106 ASN A N 1
ATOM 859 C CA . ASN A 1 106 ? -14.269 18.516 2.483 1.00 77.31 106 ASN A CA 1
ATOM 860 C C . ASN A 1 106 ? -15.205 19.355 1.593 1.00 77.31 106 ASN A C 1
ATOM 862 O O . ASN A 1 106 ? -16.057 20.071 2.105 1.00 77.31 106 ASN A O 1
ATOM 866 N N . ARG A 1 107 ? -15.043 19.293 0.263 1.00 79.19 107 ARG A N 1
ATOM 867 C CA . ARG A 1 107 ? -15.867 20.051 -0.696 1.00 79.19 107 ARG A CA 1
ATOM 868 C C . ARG A 1 107 ? -17.187 19.367 -1.053 1.00 79.19 107 ARG A C 1
ATOM 870 O O . ARG A 1 107 ? -18.037 20.000 -1.669 1.00 79.19 107 ARG A O 1
ATOM 877 N N . ASN A 1 108 ? -17.363 18.093 -0.710 1.00 73.50 108 ASN A N 1
ATOM 878 C CA . ASN A 1 108 ? -18.462 17.276 -1.212 1.00 73.50 108 ASN A CA 1
ATOM 879 C C . ASN A 1 108 ? -19.221 16.605 -0.059 1.00 73.50 108 ASN A C 1
ATOM 881 O O . ASN A 1 108 ? -18.831 15.551 0.441 1.00 73.50 108 ASN A O 1
ATOM 885 N N . ASN A 1 109 ? -20.386 17.159 0.285 1.00 62.53 109 ASN A N 1
ATOM 886 C CA . ASN A 1 109 ? -21.277 16.635 1.333 1.00 62.53 109 ASN A CA 1
ATOM 887 C C . ASN A 1 109 ? -21.872 15.245 1.023 1.00 62.53 109 ASN A C 1
ATOM 889 O O . ASN A 1 109 ? -22.500 14.636 1.879 1.00 62.53 109 ASN A O 1
ATOM 893 N N . GLN A 1 110 ? -21.681 14.723 -0.190 1.00 61.81 110 GLN A N 1
ATOM 894 C CA . GLN A 1 110 ? -22.059 13.353 -0.564 1.00 61.81 110 GLN A CA 1
ATOM 895 C C . GLN A 1 110 ? -21.102 12.312 0.048 1.00 61.81 110 GLN A C 1
ATOM 897 O O . GLN A 1 110 ? -21.480 11.166 0.280 1.00 61.81 110 GLN A O 1
ATOM 902 N N . TYR A 1 111 ? -19.863 12.712 0.349 1.00 54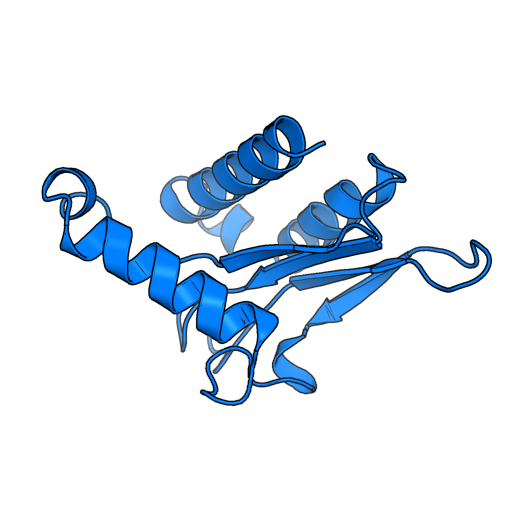.94 111 TYR A N 1
ATOM 903 C CA . TYR A 1 111 ? -18.824 11.844 0.906 1.00 54.94 111 TYR A CA 1
ATOM 904 C C . TYR A 1 111 ? -18.818 11.813 2.442 1.00 54.94 111 TYR A C 1
ATOM 906 O O . TYR A 1 111 ? -18.101 11.009 3.026 1.00 54.94 111 TYR A O 1
ATOM 914 N N . SER A 1 112 ? -19.641 12.624 3.112 1.00 50.00 112 SER A N 1
ATOM 915 C CA . SER A 1 112 ? -19.739 12.654 4.581 1.00 50.00 112 SER A CA 1
ATOM 916 C C . SER A 1 112 ? -20.560 11.503 5.183 1.00 50.00 112 SER A C 1
ATOM 918 O O . SER A 1 112 ? -20.469 11.259 6.381 1.00 50.00 112 SER A O 1
ATOM 920 N N . HIS A 1 113 ? -21.351 10.787 4.372 1.00 46.12 113 HIS A N 1
ATOM 921 C CA . HIS A 1 113 ? -22.266 9.733 4.843 1.00 46.12 113 HIS A CA 1
ATOM 922 C C . HIS A 1 113 ? -21.668 8.317 4.812 1.00 46.12 113 HIS A C 1
ATOM 924 O O . HIS A 1 113 ? -22.199 7.402 5.439 1.00 46.12 113 HIS A O 1
ATOM 930 N N . GLY A 1 114 ? -20.551 8.111 4.110 1.00 44.53 114 GLY A N 1
ATOM 931 C CA . GLY A 1 114 ? -19.735 6.909 4.279 1.00 44.53 114 GLY A CA 1
ATOM 932 C C . GLY A 1 114 ? -18.709 7.142 5.383 1.00 44.53 114 GLY A C 1
ATOM 933 O O . GLY A 1 114 ? -18.294 8.278 5.588 1.00 44.53 114 GLY A O 1
ATOM 934 N N . LYS A 1 115 ? -18.215 6.087 6.043 1.00 45.16 115 LYS A N 1
ATOM 935 C CA . LYS A 1 115 ? -16.960 6.136 6.824 1.00 45.16 115 LYS A CA 1
ATOM 936 C C . LYS A 1 115 ? -15.765 6.433 5.889 1.00 45.16 115 LYS A C 1
ATOM 938 O O . LYS A 1 115 ? -14.917 5.582 5.647 1.00 45.16 115 LYS A O 1
ATOM 943 N N . LEU A 1 116 ? -15.749 7.609 5.264 1.00 45.88 116 LEU A N 1
ATOM 944 C CA . LEU A 1 116 ? -14.679 8.164 4.432 1.00 45.88 116 LEU A CA 1
ATOM 945 C C . LEU A 1 116 ? -13.642 8.910 5.277 1.00 45.88 116 LEU A C 1
ATOM 947 O O . LEU A 1 116 ? -12.613 9.300 4.745 1.00 45.88 116 LEU A O 1
ATOM 951 N N . ASN A 1 117 ? -13.864 9.002 6.593 1.00 41.78 117 ASN A N 1
ATOM 952 C CA . ASN A 1 117 ? -12.871 9.447 7.573 1.00 41.78 117 ASN A CA 1
ATOM 953 C C . ASN A 1 117 ? -11.650 8.509 7.661 1.00 41.78 117 ASN A C 1
ATOM 955 O O . ASN A 1 117 ? -10.673 8.856 8.305 1.00 41.78 117 ASN A O 1
ATOM 959 N N . ASN A 1 118 ? -11.704 7.342 7.009 1.00 51.50 118 ASN A N 1
ATOM 960 C CA . ASN A 1 118 ? -10.642 6.345 6.975 1.00 51.50 118 ASN A CA 1
ATOM 961 C C . ASN A 1 118 ? -10.130 6.260 5.532 1.00 51.50 118 ASN A C 1
ATOM 963 O O . ASN A 1 118 ? -10.595 5.424 4.748 1.00 51.50 118 ASN A O 1
ATOM 967 N N . VAL A 1 119 ? -9.257 7.187 5.134 1.00 50.56 119 VAL A N 1
ATOM 968 C CA . VAL A 1 119 ? -8.720 7.202 3.770 1.00 50.56 119 VAL A CA 1
ATOM 969 C C . VAL A 1 119 ? -7.704 6.071 3.643 1.00 50.56 119 VAL A C 1
ATOM 971 O O . VAL A 1 119 ? -6.589 6.161 4.143 1.00 50.56 119 VAL A O 1
ATOM 974 N N . LEU A 1 120 ? -8.104 5.004 2.959 1.00 53.44 120 LEU A N 1
ATOM 975 C CA . LEU A 1 120 ? -7.180 4.011 2.435 1.00 53.44 120 LEU A CA 1
ATOM 976 C C . LEU A 1 120 ? -6.388 4.678 1.306 1.00 53.44 120 LEU A C 1
ATOM 978 O O . LEU A 1 120 ? -6.948 4.958 0.241 1.00 53.44 120 LEU A O 1
ATOM 982 N N . LEU A 1 121 ? -5.121 5.013 1.553 1.00 58.19 121 LEU A N 1
ATOM 983 C CA . LEU A 1 121 ? -4.265 5.587 0.521 1.00 58.19 121 LEU A CA 1
ATOM 984 C C . LEU A 1 121 ? -3.739 4.451 -0.350 1.00 58.19 121 LEU A C 1
ATOM 986 O O . LEU A 1 121 ? -2.815 3.730 0.026 1.00 58.19 121 LEU A O 1
ATOM 990 N N . LEU A 1 122 ? -4.345 4.307 -1.524 1.00 61.56 122 LEU A N 1
ATOM 991 C CA . LEU A 1 122 ? -3.834 3.446 -2.575 1.00 61.56 122 LEU A CA 1
ATOM 992 C C . LEU A 1 122 ? -2.968 4.259 -3.526 1.00 61.56 122 LEU A C 1
ATOM 994 O O . LEU A 1 122 ? -3.471 5.078 -4.294 1.00 61.56 122 LEU A O 1
ATOM 998 N N . CYS A 1 123 ? -1.660 4.031 -3.444 1.00 66.06 123 CYS A N 1
ATOM 999 C CA . CYS A 1 123 ? -0.670 4.683 -4.292 1.00 66.06 123 CYS A CA 1
ATOM 1000 C C . CYS A 1 123 ? -0.093 3.651 -5.256 1.00 66.06 123 CYS A C 1
ATOM 1002 O O . CYS A 1 123 ? 0.498 2.667 -4.817 1.00 66.06 123 CYS A O 1
ATOM 1004 N N . THR A 1 124 ? -0.249 3.885 -6.558 1.00 61.91 124 THR A N 1
ATOM 1005 C CA . THR A 1 124 ? 0.501 3.179 -7.603 1.00 61.91 124 THR A CA 1
ATOM 1006 C C . THR A 1 124 ? 1.591 4.097 -8.132 1.00 61.91 124 THR A C 1
ATOM 1008 O O . THR A 1 124 ? 1.303 5.237 -8.499 1.00 61.91 124 THR A O 1
ATOM 1011 N N . PHE A 1 125 ? 2.819 3.598 -8.182 1.00 62.88 125 PHE A N 1
ATOM 1012 C CA . PHE A 1 125 ? 3.970 4.290 -8.745 1.00 62.88 125 PHE A CA 1
ATOM 1013 C C . PHE A 1 125 ? 4.255 3.689 -10.120 1.00 62.88 125 PHE A C 1
ATOM 1015 O O . PHE A 1 125 ? 4.514 2.491 -10.223 1.00 62.88 125 PHE A O 1
ATOM 1022 N N . SER A 1 126 ? 4.175 4.521 -11.152 1.00 57.69 126 SER A N 1
ATOM 1023 C CA . SER A 1 126 ? 4.486 4.192 -12.545 1.00 57.69 126 SER A CA 1
ATOM 1024 C C . SER A 1 126 ? 5.508 5.208 -13.046 1.00 57.69 126 SER A C 1
ATOM 1026 O O . SER A 1 126 ? 5.401 6.383 -12.684 1.00 57.69 126 SER A O 1
ATOM 1028 N N . PHE A 1 127 ? 6.483 4.757 -13.834 1.00 47.28 127 PHE A N 1
ATOM 1029 C CA . PHE A 1 127 ? 7.489 5.605 -14.478 1.00 47.28 127 PHE A CA 1
ATOM 1030 C C . PHE A 1 127 ? 7.262 5.634 -15.985 1.00 47.28 127 PHE A C 1
ATOM 1032 O O . PHE A 1 127 ? 6.884 4.573 -16.528 1.00 47.28 127 PHE A O 1
#

Foldseek 3Di:
DVVVLVVLLVVVVCCCQPNDPVCNLDPPNQLVSFLCVCVVDVQFQKKKFWKAQPSHDNDRTFIWMKGADPPRPDIDIDTPVVPDDLVDCPNVQSNVQVVVLVVVCVVDPVNVPGVCVIDGDIDTDGD